Protein AF-A0A1I2EEJ6-F1 (afdb_monomer_lite)

Structure (mmCIF, N/CA/C/O backbone):
data_AF-A0A1I2EEJ6-F1
#
_entry.id   AF-A0A1I2EEJ6-F1
#
loop_
_atom_site.group_PDB
_atom_site.id
_atom_site.type_symbol
_atom_site.label_atom_id
_atom_site.label_alt_id
_atom_site.label_comp_id
_atom_site.label_asym_id
_atom_site.label_entity_id
_atom_site.label_seq_id
_atom_site.pdbx_PDB_ins_code
_atom_site.Cartn_x
_atom_site.Cartn_y
_atom_site.Cartn_z
_atom_site.occupancy
_atom_site.B_iso_or_equiv
_atom_site.auth_seq_id
_atom_site.auth_comp_id
_atom_site.auth_asym_id
_atom_site.auth_atom_id
_atom_site.pdbx_PDB_model_num
ATOM 1 N N . MET A 1 1 ? -12.250 6.572 2.281 1.00 82.56 1 MET A N 1
ATOM 2 C CA . MET A 1 1 ? -12.479 5.192 2.770 1.00 82.56 1 MET A CA 1
ATOM 3 C C . MET A 1 1 ? -11.471 4.303 2.079 1.00 82.56 1 MET A C 1
ATOM 5 O O . MET A 1 1 ? -11.422 4.329 0.856 1.00 82.56 1 MET A O 1
ATOM 9 N N . SER A 1 2 ? -10.660 3.591 2.855 1.00 96.81 2 SER A N 1
ATOM 10 C CA . SER A 1 2 ? -9.520 2.820 2.352 1.00 96.81 2 SER A CA 1
ATOM 11 C C . SER A 1 2 ? -9.938 1.405 1.964 1.00 96.81 2 SER A C 1
ATOM 13 O O . SER A 1 2 ? -10.719 0.776 2.683 1.00 96.81 2 SER A O 1
ATOM 15 N N . ARG A 1 3 ? -9.428 0.894 0.839 1.00 97.81 3 ARG A N 1
ATOM 16 C CA . ARG A 1 3 ? -9.753 -0.441 0.321 1.00 97.81 3 ARG A CA 1
ATOM 17 C C . ARG A 1 3 ? -8.590 -1.114 -0.408 1.00 97.81 3 ARG A C 1
ATOM 19 O O . ARG A 1 3 ? -7.733 -0.450 -0.985 1.00 97.81 3 ARG A O 1
ATOM 26 N N . ILE A 1 4 ? -8.628 -2.443 -0.419 1.00 98.12 4 ILE A N 1
ATOM 27 C CA . ILE A 1 4 ? -7.802 -3.309 -1.269 1.00 98.12 4 ILE A CA 1
ATOM 28 C C . ILE A 1 4 ? -8.733 -4.242 -2.044 1.00 98.12 4 ILE A C 1
ATOM 30 O O . ILE A 1 4 ? -9.677 -4.790 -1.466 1.00 98.12 4 ILE A O 1
ATOM 34 N N . ARG A 1 5 ? -8.461 -4.433 -3.337 1.00 98.19 5 ARG A N 1
ATOM 35 C CA . ARG A 1 5 ? -9.118 -5.426 -4.193 1.00 98.19 5 ARG A CA 1
ATOM 36 C C . ARG A 1 5 ? -8.080 -6.378 -4.774 1.00 98.19 5 ARG A C 1
ATOM 38 O O . ARG A 1 5 ? -7.052 -5.925 -5.265 1.00 98.19 5 ARG A O 1
ATOM 45 N N . ILE A 1 6 ? -8.365 -7.677 -4.731 1.00 97.19 6 ILE A N 1
ATOM 46 C CA . ILE A 1 6 ? -7.560 -8.723 -5.371 1.00 97.19 6 ILE A CA 1
ATOM 47 C C . ILE A 1 6 ? -8.518 -9.664 -6.104 1.00 97.19 6 ILE A C 1
ATOM 49 O O . ILE A 1 6 ? -9.284 -10.398 -5.474 1.00 97.19 6 ILE A O 1
ATOM 53 N N . GLY A 1 7 ? -8.515 -9.605 -7.435 1.00 95.50 7 GLY A N 1
ATOM 54 C CA . GLY A 1 7 ? -9.521 -10.256 -8.271 1.00 95.50 7 GLY A CA 1
ATOM 55 C C . GLY A 1 7 ? -10.929 -9.769 -7.923 1.00 95.50 7 GLY A C 1
ATOM 56 O O . GLY A 1 7 ? -11.204 -8.564 -7.946 1.00 95.50 7 GLY A O 1
ATOM 57 N N . ASP A 1 8 ? -11.801 -10.710 -7.563 1.00 95.25 8 ASP A N 1
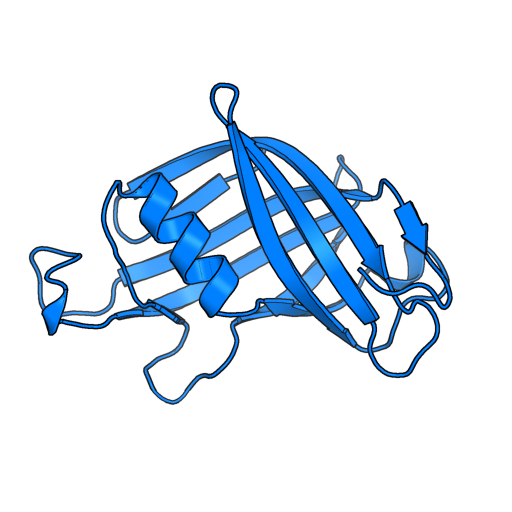ATOM 58 C CA . ASP A 1 8 ? -13.195 -10.450 -7.180 1.00 95.25 8 ASP A CA 1
ATOM 59 C C . ASP A 1 8 ? -13.368 -10.142 -5.681 1.00 95.25 8 ASP A C 1
ATOM 61 O O . ASP A 1 8 ? -14.462 -9.808 -5.220 1.00 95.25 8 ASP A O 1
ATOM 65 N N . HIS A 1 9 ? -12.295 -10.235 -4.893 1.00 97.12 9 HIS A N 1
ATOM 66 C CA . HIS A 1 9 ? -12.345 -9.984 -3.459 1.00 97.12 9 HIS A CA 1
ATOM 67 C C . HIS A 1 9 ? -12.024 -8.526 -3.153 1.00 97.12 9 HIS A C 1
ATOM 69 O O . HIS A 1 9 ? -11.019 -7.993 -3.615 1.00 97.12 9 HIS A O 1
ATOM 75 N N . THR A 1 10 ? -12.866 -7.881 -2.346 1.00 97.81 10 THR A N 1
ATOM 76 C CA . THR A 1 10 ? -12.660 -6.502 -1.892 1.00 97.81 10 THR A CA 1
ATOM 77 C C . THR A 1 10 ? -12.753 -6.436 -0.377 1.00 97.81 10 THR A C 1
ATOM 79 O O . THR A 1 10 ? -13.696 -6.957 0.221 1.00 97.81 10 THR A O 1
ATOM 82 N N . TRP A 1 11 ? -11.801 -5.739 0.235 1.00 98.06 11 TRP A N 1
ATOM 83 C CA . TRP A 1 11 ? -11.786 -5.456 1.663 1.00 98.06 11 TRP A CA 1
ATOM 84 C C . TRP A 1 11 ? -11.646 -3.965 1.903 1.00 98.06 11 TRP A C 1
ATOM 86 O O . TRP A 1 11 ? -10.971 -3.256 1.158 1.00 98.06 11 TRP A O 1
ATOM 96 N N . THR A 1 12 ? -12.272 -3.503 2.976 1.00 97.94 12 THR A N 1
ATOM 97 C CA . THR A 1 12 ? -12.193 -2.123 3.440 1.00 97.94 12 THR A CA 1
ATOM 98 C C . THR A 1 12 ? -11.504 -2.059 4.792 1.00 97.94 12 THR A C 1
ATOM 100 O O . THR A 1 12 ? -11.576 -3.012 5.574 1.00 97.94 12 THR A O 1
ATOM 103 N N . PHE A 1 13 ? -10.869 -0.925 5.060 1.00 97.50 13 PHE A N 1
ATOM 104 C CA . PHE A 1 13 ? -10.147 -0.661 6.299 1.00 97.50 13 PHE A CA 1
ATOM 105 C C . PHE A 1 13 ? -10.814 0.468 7.074 1.00 97.50 13 PHE A C 1
ATOM 107 O O . PHE A 1 13 ? -11.283 1.446 6.486 1.00 97.50 13 PHE A O 1
ATOM 114 N N . ASP A 1 14 ? -10.834 0.307 8.393 1.00 95.94 14 ASP A N 1
ATOM 115 C CA . ASP A 1 14 ? -11.441 1.234 9.344 1.00 95.94 14 ASP A CA 1
ATOM 116 C C . ASP A 1 14 ? -10.567 2.486 9.511 1.00 95.94 14 ASP A C 1
ATOM 118 O O . ASP A 1 14 ? -11.074 3.602 9.622 1.00 95.94 14 ASP A O 1
ATOM 122 N N . ALA A 1 15 ? -9.245 2.301 9.481 1.00 95.94 15 ALA A N 1
ATOM 123 C CA . ALA A 1 15 ? -8.258 3.370 9.540 1.00 95.94 15 ALA A CA 1
ATOM 124 C C . ALA A 1 15 ? -6.969 2.966 8.816 1.00 95.94 15 ALA A C 1
ATOM 126 O O . ALA A 1 15 ? -6.649 1.779 8.707 1.00 95.94 15 ALA A O 1
ATOM 127 N N . ALA A 1 16 ? -6.219 3.966 8.354 1.00 97.56 16 ALA A N 1
ATOM 128 C CA . ALA A 1 16 ? -4.869 3.784 7.847 1.00 97.56 16 ALA A CA 1
ATOM 129 C C . ALA A 1 16 ? -3.954 4.912 8.339 1.00 97.56 16 ALA A C 1
ATOM 131 O O . ALA A 1 16 ? -4.328 6.087 8.276 1.00 97.56 16 ALA A O 1
ATOM 132 N N . SER A 1 17 ? -2.762 4.559 8.816 1.00 97.06 17 SER A N 1
ATOM 133 C CA . SER A 1 17 ? -1.768 5.520 9.305 1.00 97.06 17 SER A CA 1
ATOM 134 C C . SER A 1 17 ? -0.394 5.224 8.727 1.00 97.06 17 SER A C 1
ATOM 136 O O . SER A 1 17 ? 0.062 4.083 8.764 1.00 97.06 17 SER A O 1
ATOM 138 N N . LEU A 1 18 ? 0.245 6.261 8.198 1.00 96.38 18 LEU A N 1
ATOM 139 C CA . LEU A 1 18 ? 1.544 6.212 7.550 1.00 96.38 18 LEU A CA 1
ATOM 140 C C . LEU A 1 18 ? 2.603 6.850 8.451 1.00 96.38 18 LEU A C 1
ATOM 142 O O . LEU A 1 18 ? 2.461 7.999 8.884 1.00 96.38 18 LEU A O 1
ATOM 146 N N . GLU A 1 19 ? 3.680 6.112 8.667 1.00 95.50 19 GLU A N 1
ATOM 147 C CA . GLU A 1 19 ? 4.901 6.570 9.320 1.00 95.50 19 GLU A CA 1
ATOM 148 C C . GLU A 1 19 ? 6.059 6.479 8.338 1.00 95.50 19 GLU A C 1
ATOM 150 O O . GLU A 1 19 ? 6.143 5.527 7.560 1.00 95.50 19 GLU A O 1
ATOM 155 N N . LEU A 1 20 ? 6.954 7.465 8.378 1.00 93.19 20 LEU A N 1
ATOM 156 C CA . LEU A 1 20 ? 8.149 7.475 7.544 1.00 93.19 20 LEU A CA 1
ATOM 157 C C . LEU A 1 20 ? 9.417 7.615 8.374 1.00 93.19 20 LEU A C 1
ATOM 159 O O . LEU A 1 20 ? 9.477 8.398 9.324 1.00 93.19 20 LEU A O 1
ATOM 163 N N . TYR A 1 21 ? 10.447 6.899 7.945 1.00 91.38 21 TYR A N 1
ATOM 164 C CA . TYR A 1 21 ? 11.752 6.772 8.581 1.00 91.38 21 TYR A CA 1
ATOM 165 C C . TYR A 1 21 ? 12.843 7.216 7.610 1.00 91.38 21 TYR A C 1
ATOM 167 O O . TYR A 1 21 ? 12.598 7.366 6.417 1.00 91.38 21 TYR A O 1
ATOM 175 N N . HIS A 1 22 ? 14.045 7.505 8.109 1.00 85.44 22 HIS A N 1
ATOM 176 C CA . HIS A 1 22 ? 15.142 8.038 7.284 1.00 85.44 22 HIS A CA 1
ATOM 177 C C . HIS A 1 22 ? 14.767 9.252 6.415 1.00 85.44 22 HIS A C 1
ATOM 179 O O . HIS A 1 22 ? 15.326 9.457 5.341 1.00 85.44 22 HIS A O 1
ATOM 185 N N . CYS A 1 23 ? 13.844 10.096 6.880 1.00 83.94 23 CYS A N 1
ATOM 186 C CA . CYS A 1 23 ? 13.443 11.289 6.136 1.00 83.94 23 CYS A CA 1
ATOM 187 C C . CYS A 1 23 ? 14.665 12.172 5.800 1.00 83.94 23 CYS A C 1
ATOM 189 O O . CYS A 1 23 ? 15.627 12.236 6.568 1.00 83.94 23 CYS A O 1
ATOM 191 N N . MET A 1 24 ? 14.601 12.899 4.678 1.00 82.50 24 MET A N 1
ATOM 192 C CA . MET A 1 24 ? 15.664 13.764 4.129 1.00 82.50 24 MET A CA 1
ATOM 193 C C . MET A 1 24 ? 16.885 13.072 3.479 1.00 82.50 24 MET A C 1
ATOM 195 O O . MET A 1 24 ? 17.782 13.782 3.010 1.00 82.50 24 MET A O 1
ATOM 199 N N . SER A 1 25 ? 16.931 11.741 3.414 1.00 82.56 25 SER A N 1
ATOM 200 C CA . SER A 1 25 ? 17.912 10.968 2.632 1.00 82.56 25 SER A CA 1
ATOM 201 C C . SER A 1 25 ? 17.556 10.934 1.126 1.00 82.56 25 SER A C 1
ATOM 203 O O . SER A 1 25 ? 16.585 11.548 0.677 1.00 82.56 25 SER A O 1
ATOM 205 N N . SER A 1 26 ? 18.333 10.200 0.319 1.00 84.25 26 SER A N 1
ATOM 206 C CA . SER A 1 26 ? 17.955 9.887 -1.070 1.00 84.25 26 SER A CA 1
ATOM 207 C C . SER A 1 26 ? 16.734 8.965 -1.168 1.00 84.25 26 SER A C 1
ATOM 209 O O . SER A 1 26 ? 16.023 9.026 -2.166 1.00 84.25 26 SER A O 1
ATOM 211 N N . GLU A 1 27 ? 16.485 8.154 -0.139 1.00 88.69 27 GLU A N 1
ATOM 212 C CA . GLU A 1 27 ? 15.421 7.150 -0.063 1.00 88.69 27 GLU A CA 1
ATOM 213 C C . GLU A 1 27 ? 15.012 6.940 1.399 1.00 88.69 27 GLU A C 1
ATOM 215 O O . GLU A 1 27 ? 15.869 6.703 2.255 1.00 88.69 27 GLU A O 1
ATOM 220 N N . ALA A 1 28 ? 13.718 7.055 1.680 1.00 91.38 28 ALA A N 1
ATOM 221 C CA . ALA A 1 28 ? 13.158 6.881 3.016 1.00 91.38 28 ALA A CA 1
ATOM 222 C C . ALA A 1 28 ? 12.270 5.635 3.070 1.00 91.38 28 ALA A C 1
ATOM 224 O O . ALA A 1 28 ? 11.545 5.353 2.116 1.00 91.38 28 ALA A O 1
ATOM 225 N N . ASP A 1 29 ? 12.295 4.933 4.197 1.00 94.50 29 ASP A N 1
ATOM 226 C CA . ASP A 1 29 ? 11.400 3.806 4.454 1.00 94.50 29 ASP A CA 1
ATOM 227 C C . ASP A 1 29 ? 10.050 4.313 4.960 1.00 94.50 29 ASP A C 1
ATOM 229 O O . ASP A 1 29 ? 9.962 5.347 5.633 1.00 94.50 29 ASP A O 1
ATOM 233 N N . TRP A 1 30 ? 8.984 3.579 4.666 1.00 95.19 30 TRP A N 1
ATOM 234 C CA . TRP A 1 30 ? 7.664 3.854 5.213 1.00 95.19 30 TRP A CA 1
ATOM 235 C C . TRP A 1 30 ? 6.985 2.584 5.710 1.00 95.19 30 TRP A C 1
ATOM 237 O O . TRP A 1 30 ? 7.124 1.515 5.120 1.00 95.19 30 TRP A O 1
ATOM 247 N N . ASN A 1 31 ? 6.202 2.745 6.776 1.00 96.50 31 ASN A N 1
ATOM 248 C CA . ASN A 1 31 ? 5.303 1.734 7.315 1.00 96.50 31 ASN A CA 1
ATOM 249 C C . ASN A 1 31 ? 3.876 2.273 7.283 1.00 96.50 31 ASN A C 1
ATOM 251 O O . ASN A 1 31 ? 3.598 3.386 7.731 1.00 96.50 31 ASN A O 1
ATOM 255 N N . LEU A 1 32 ? 2.959 1.468 6.766 1.00 97.56 32 LEU A N 1
ATOM 256 C CA . LEU A 1 32 ? 1.539 1.763 6.709 1.00 97.56 32 LEU A CA 1
ATOM 257 C C . LEU A 1 32 ? 0.784 0.740 7.547 1.00 97.56 32 LEU A C 1
ATOM 259 O O . LEU A 1 32 ? 0.688 -0.433 7.180 1.00 97.56 32 LEU A O 1
ATOM 263 N N . ALA A 1 33 ? 0.198 1.208 8.641 1.00 97.75 33 ALA A N 1
ATOM 264 C CA . ALA A 1 33 ? -0.737 0.422 9.424 1.00 97.75 33 ALA A CA 1
ATOM 265 C C . ALA A 1 33 ? -2.122 0.473 8.768 1.00 97.75 33 ALA A C 1
ATOM 267 O O . ALA A 1 33 ? -2.634 1.552 8.468 1.00 97.75 33 ALA A O 1
ATOM 268 N N . LEU A 1 34 ? -2.744 -0.688 8.586 1.00 98.06 34 LEU A N 1
ATOM 269 C CA . LEU A 1 34 ? -4.086 -0.870 8.043 1.00 98.06 34 LEU A CA 1
ATOM 270 C C . LEU A 1 34 ? -4.957 -1.565 9.095 1.00 98.06 34 LEU A C 1
ATOM 272 O O . LEU A 1 34 ? -4.787 -2.754 9.366 1.00 98.06 34 LEU A O 1
ATOM 276 N N . VAL A 1 35 ? -5.898 -0.838 9.696 1.00 97.50 35 VAL A N 1
ATOM 277 C CA . VAL A 1 35 ? -6.768 -1.373 10.754 1.00 97.50 35 VAL A CA 1
ATOM 278 C C . VAL A 1 35 ? -8.035 -1.960 10.140 1.00 97.50 35 VAL A C 1
ATOM 280 O O . VAL A 1 35 ? -8.734 -1.286 9.382 1.00 97.50 35 VAL A O 1
ATOM 283 N N . ARG A 1 36 ? -8.347 -3.213 10.475 1.00 94.44 36 ARG A N 1
ATOM 284 C CA . ARG A 1 36 ? -9.573 -3.901 10.057 1.00 94.44 36 ARG A CA 1
ATOM 285 C C . ARG A 1 36 ? -10.044 -4.863 11.137 1.00 94.44 36 ARG A C 1
ATOM 287 O O . ARG A 1 36 ? -9.304 -5.764 11.523 1.00 94.44 36 ARG A O 1
ATOM 294 N N . ALA A 1 37 ? -11.303 -4.733 11.556 1.00 92.00 37 ALA A N 1
ATOM 295 C CA . ALA A 1 37 ? -11.964 -5.694 12.450 1.00 92.00 37 ALA A CA 1
ATOM 296 C C . ALA A 1 37 ? -11.168 -5.991 13.743 1.00 92.00 37 ALA A C 1
ATOM 298 O O . ALA A 1 37 ? -11.115 -7.127 14.210 1.00 92.00 37 ALA A O 1
ATOM 299 N N . GLY A 1 38 ? -10.524 -4.965 14.308 1.00 89.88 38 GLY A N 1
ATOM 300 C CA . GLY A 1 38 ? -9.718 -5.079 15.529 1.00 89.88 38 GLY A CA 1
ATOM 301 C C . GLY A 1 38 ? -8.310 -5.657 15.338 1.00 89.88 38 GLY A C 1
ATOM 302 O O . GLY A 1 38 ? -7.599 -5.820 16.325 1.00 89.88 38 GLY A O 1
ATOM 303 N N . ALA A 1 39 ? -7.892 -5.941 14.101 1.00 94.75 39 ALA A N 1
ATOM 304 C CA . ALA A 1 39 ? -6.529 -6.334 13.756 1.00 94.75 39 ALA A CA 1
ATOM 305 C C . ALA A 1 39 ? -5.819 -5.231 12.956 1.00 94.75 39 ALA A C 1
ATOM 307 O O . ALA A 1 39 ? -6.460 -4.470 12.227 1.00 94.75 39 ALA A O 1
ATOM 308 N N . THR A 1 40 ? -4.491 -5.184 13.064 1.00 97.62 40 THR A N 1
ATOM 309 C CA . THR A 1 40 ? -3.634 -4.300 12.266 1.00 97.62 40 THR A CA 1
ATOM 310 C C . THR A 1 40 ? -2.816 -5.136 11.292 1.00 97.62 40 THR A C 1
ATOM 312 O O . THR A 1 40 ? -2.120 -6.063 11.704 1.00 97.62 40 THR A O 1
ATOM 315 N N . LEU A 1 41 ? -2.902 -4.798 10.010 1.00 97.81 41 LEU A N 1
ATOM 316 C CA . LEU A 1 41 ? -2.054 -5.320 8.942 1.00 97.81 41 LEU A CA 1
ATOM 317 C C . LEU A 1 41 ? -1.017 -4.256 8.564 1.00 97.81 41 LEU A C 1
ATOM 319 O O . LEU A 1 41 ? -1.299 -3.066 8.688 1.00 97.81 41 LEU A O 1
ATOM 323 N N . TRP A 1 42 ? 0.160 -4.670 8.102 1.00 97.62 42 TRP A N 1
ATOM 324 C CA . TRP A 1 42 ? 1.268 -3.759 7.816 1.00 97.62 42 TRP A CA 1
ATOM 325 C C . TRP A 1 42 ? 1.716 -3.883 6.367 1.00 97.62 42 TRP A C 1
ATOM 327 O O . TRP A 1 42 ? 2.066 -4.971 5.922 1.00 97.62 42 TRP A O 1
ATOM 337 N N . LEU A 1 43 ? 1.720 -2.762 5.649 1.00 97.19 43 LEU A N 1
ATOM 338 C CA . LEU A 1 43 ? 2.467 -2.627 4.401 1.00 97.19 43 LEU A CA 1
ATOM 339 C C . LEU A 1 43 ? 3.728 -1.820 4.676 1.00 97.19 43 LEU A C 1
ATOM 341 O O . LEU A 1 43 ? 3.696 -0.873 5.461 1.00 97.19 43 LEU A O 1
ATOM 345 N N . ALA A 1 44 ? 4.809 -2.177 4.002 1.00 96.44 44 ALA A N 1
ATOM 346 C CA . ALA A 1 44 ? 6.068 -1.459 4.071 1.00 96.44 44 ALA A CA 1
ATOM 347 C C . ALA A 1 44 ? 6.581 -1.159 2.665 1.00 96.44 44 ALA A C 1
ATOM 349 O O . ALA A 1 44 ? 6.138 -1.747 1.671 1.00 96.44 44 ALA A O 1
ATOM 350 N N . GLY A 1 45 ? 7.536 -0.247 2.580 1.00 95.44 45 GLY A N 1
ATOM 351 C CA . GLY A 1 45 ? 8.213 0.038 1.332 1.00 95.44 45 GLY A CA 1
ATOM 352 C C . GLY A 1 45 ? 9.091 1.269 1.417 1.00 95.44 45 GLY A C 1
ATOM 353 O O . GLY A 1 45 ? 9.459 1.714 2.502 1.00 95.44 45 GLY A O 1
ATOM 354 N N . THR A 1 46 ? 9.408 1.828 0.254 1.00 95.62 46 THR A N 1
ATOM 355 C CA . THR A 1 46 ? 10.318 2.972 0.144 1.00 95.62 46 THR A CA 1
ATOM 356 C C . THR A 1 46 ? 9.670 4.140 -0.586 1.00 95.62 46 THR A C 1
ATOM 358 O O . THR A 1 46 ? 8.747 3.960 -1.384 1.00 95.62 46 THR A O 1
ATOM 361 N N . VAL A 1 47 ? 10.128 5.356 -0.294 1.00 94.12 47 VAL A N 1
ATOM 362 C CA . VAL A 1 47 ? 9.747 6.596 -0.978 1.00 94.12 47 VAL A CA 1
ATOM 363 C C . VAL A 1 47 ? 10.992 7.312 -1.497 1.00 94.12 47 VAL A C 1
ATOM 365 O O . VAL A 1 47 ? 11.989 7.459 -0.784 1.00 94.12 47 VAL A O 1
ATOM 368 N N . VAL A 1 48 ? 10.927 7.770 -2.749 1.00 91.56 48 VAL A N 1
ATOM 369 C CA . VAL A 1 48 ? 12.023 8.454 -3.439 1.00 91.56 48 VAL A CA 1
ATOM 370 C C . VAL A 1 48 ? 11.519 9.763 -4.073 1.00 91.56 48 VAL A C 1
ATOM 372 O O . VAL A 1 48 ? 10.571 9.745 -4.866 1.00 91.56 48 VAL A O 1
ATOM 375 N N . PRO A 1 49 ? 12.162 10.913 -3.784 1.00 87.06 49 PRO A N 1
ATOM 376 C CA . PRO A 1 49 ? 13.217 11.099 -2.781 1.00 87.06 49 PRO A CA 1
ATOM 377 C C . PRO A 1 49 ? 12.672 11.023 -1.344 1.00 87.06 49 PRO A C 1
ATOM 379 O O . PRO A 1 49 ? 11.476 11.206 -1.117 1.00 87.06 49 PRO A O 1
ATOM 382 N N . GLY A 1 50 ? 13.562 10.834 -0.364 1.00 87.12 50 GLY A N 1
ATOM 383 C CA . GLY A 1 50 ? 13.198 10.905 1.050 1.00 87.12 50 GLY A CA 1
ATOM 384 C C . GLY A 1 50 ? 12.593 12.276 1.410 1.00 87.12 50 GLY A C 1
ATOM 385 O O . GLY A 1 50 ? 13.255 13.307 1.226 1.00 87.12 50 GLY A O 1
ATOM 386 N N . PRO A 1 51 ? 11.347 12.341 1.919 1.00 88.25 51 PRO A N 1
ATOM 387 C CA . PRO A 1 51 ? 10.644 13.601 2.119 1.00 88.25 51 PRO A CA 1
ATOM 388 C C . PRO A 1 51 ? 11.269 14.402 3.259 1.00 88.25 51 PRO A C 1
ATOM 390 O O . PRO A 1 51 ? 11.799 13.854 4.225 1.00 88.25 51 PRO A O 1
ATOM 393 N N . ARG A 1 52 ? 11.205 15.731 3.143 1.00 84.69 52 ARG A N 1
ATOM 394 C CA . ARG A 1 52 ? 11.690 16.668 4.174 1.00 84.69 52 ARG A CA 1
ATOM 395 C C . ARG A 1 52 ? 10.567 17.294 4.999 1.00 84.69 52 ARG A C 1
ATOM 397 O O . ARG A 1 52 ? 10.836 17.929 6.011 1.00 84.69 52 ARG A O 1
ATOM 404 N N . SER A 1 53 ? 9.329 17.138 4.546 1.00 85.88 53 SER A N 1
ATOM 405 C CA . SER A 1 53 ? 8.110 17.622 5.187 1.00 85.88 53 SER A CA 1
ATOM 406 C C . SER A 1 53 ? 6.912 16.816 4.662 1.00 85.88 53 SER A C 1
ATOM 408 O O . SER A 1 53 ? 7.056 16.134 3.639 1.00 85.88 53 SER A O 1
ATOM 410 N N . PRO A 1 54 ? 5.734 16.877 5.310 1.00 85.06 54 PRO A N 1
ATOM 411 C CA . PRO A 1 54 ? 4.543 16.178 4.829 1.00 85.06 54 PRO A CA 1
ATOM 412 C C . PRO A 1 54 ? 4.131 16.599 3.412 1.00 85.06 54 PRO A C 1
ATOM 414 O O . PRO A 1 54 ? 3.705 15.769 2.619 1.00 85.06 54 PRO A O 1
ATOM 417 N N . GLU A 1 55 ? 4.312 17.869 3.049 1.00 88.31 55 GLU A N 1
ATOM 418 C CA . GLU A 1 55 ? 3.962 18.388 1.721 1.00 88.31 55 GLU A CA 1
ATOM 419 C C . GLU A 1 55 ? 4.844 17.786 0.620 1.00 88.31 55 GLU A C 1
ATOM 421 O O . GLU A 1 55 ? 4.382 17.595 -0.504 1.00 88.31 55 GLU A O 1
ATOM 426 N N . ALA A 1 56 ? 6.096 17.442 0.946 1.00 88.94 56 ALA A N 1
ATOM 427 C CA . ALA A 1 56 ? 7.034 16.819 0.014 1.00 88.94 56 ALA A CA 1
ATOM 428 C C . ALA A 1 56 ? 6.655 15.374 -0.356 1.00 88.94 56 ALA A C 1
ATOM 430 O O . ALA A 1 56 ? 7.224 14.826 -1.297 1.00 88.94 56 ALA A O 1
ATOM 431 N N . LEU A 1 57 ? 5.703 14.761 0.358 1.00 89.75 57 LEU A N 1
ATOM 432 C CA . LEU A 1 57 ? 5.152 13.455 -0.005 1.00 89.75 57 LEU A CA 1
ATOM 433 C C . LEU A 1 57 ? 4.317 13.527 -1.281 1.00 89.75 57 LEU A C 1
ATOM 435 O O . LEU A 1 57 ? 4.237 12.550 -2.018 1.00 89.75 57 LEU A O 1
ATOM 439 N N . LEU A 1 58 ? 3.670 14.660 -1.550 1.00 92.44 58 LEU A N 1
ATOM 440 C CA . LEU A 1 58 ? 2.724 14.763 -2.652 1.00 92.44 58 LEU A CA 1
ATOM 441 C C . LEU A 1 58 ? 3.456 14.673 -3.995 1.00 92.44 58 LEU A C 1
ATOM 443 O O . LEU A 1 58 ? 4.308 15.496 -4.321 1.00 92.44 58 LEU A O 1
ATOM 447 N N . GLY A 1 59 ? 3.107 13.662 -4.787 1.00 90.06 59 GLY A N 1
ATOM 448 C CA . GLY A 1 59 ? 3.761 13.349 -6.053 1.00 90.06 59 GLY A CA 1
ATOM 449 C C . GLY A 1 59 ? 5.058 12.544 -5.925 1.00 90.06 59 GLY A C 1
ATOM 450 O O . GLY A 1 59 ? 5.606 12.172 -6.965 1.00 90.06 59 GLY A O 1
ATOM 451 N N . ALA A 1 60 ? 5.528 12.248 -4.707 1.00 91.69 60 ALA A N 1
ATOM 452 C CA . ALA A 1 60 ? 6.683 11.382 -4.491 1.00 91.69 60 ALA A CA 1
ATOM 453 C C . ALA A 1 60 ? 6.399 9.972 -5.017 1.00 91.69 60 ALA A C 1
ATOM 455 O O . ALA A 1 60 ? 5.269 9.478 -4.920 1.00 91.69 60 ALA A O 1
ATOM 456 N N . GLU A 1 61 ? 7.419 9.337 -5.594 1.00 95.00 61 GLU A N 1
ATOM 457 C CA . GLU A 1 61 ? 7.318 7.951 -6.030 1.00 95.00 61 GLU A CA 1
ATOM 458 C C . GLU A 1 61 ? 7.517 7.039 -4.826 1.00 95.00 61 GLU A C 1
ATOM 460 O O . GLU A 1 61 ? 8.473 7.191 -4.068 1.00 95.00 61 GLU A O 1
ATOM 465 N N . VAL A 1 62 ? 6.604 6.092 -4.658 1.00 94.94 62 VAL A N 1
ATOM 466 C CA . VAL A 1 62 ? 6.670 5.071 -3.622 1.00 94.94 62 VAL A CA 1
ATOM 467 C C . VAL A 1 62 ? 6.709 3.696 -4.251 1.00 94.94 62 VAL A C 1
ATOM 469 O O . VAL A 1 62 ? 6.090 3.455 -5.289 1.00 94.94 62 VAL A O 1
ATOM 472 N N . SER A 1 63 ? 7.426 2.793 -3.597 1.00 95.88 63 SER A N 1
ATOM 473 C CA . SER A 1 63 ? 7.420 1.370 -3.888 1.00 95.88 63 SER A CA 1
ATOM 474 C C . SER A 1 63 ? 6.882 0.606 -2.683 1.00 95.88 63 SER A C 1
ATOM 476 O O . SER A 1 63 ? 7.141 1.003 -1.551 1.00 95.88 63 SER A O 1
ATOM 478 N N . VAL A 1 64 ? 6.109 -0.452 -2.926 1.00 96.12 64 VAL A N 1
ATOM 479 C CA . VAL A 1 64 ? 5.646 -1.394 -1.896 1.00 96.12 64 VAL A C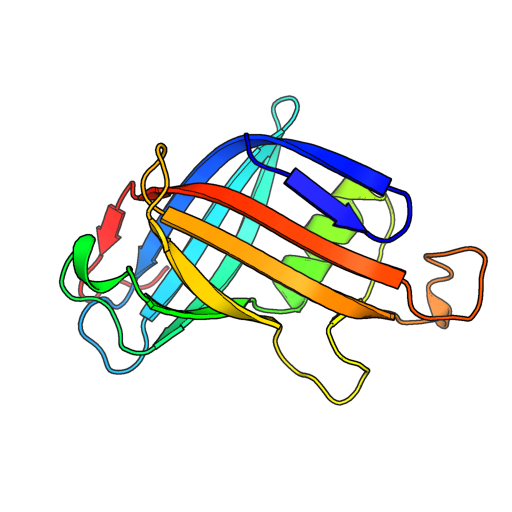A 1
ATOM 480 C C . VAL A 1 64 ? 6.553 -2.614 -1.914 1.00 96.12 64 VAL A C 1
ATOM 482 O O . VAL A 1 64 ? 6.775 -3.201 -2.978 1.00 96.12 64 VAL A O 1
ATOM 485 N N . ASP A 1 65 ? 7.032 -3.007 -0.738 1.00 94.75 65 ASP A N 1
ATOM 486 C CA . ASP A 1 65 ? 7.737 -4.266 -0.539 1.00 94.75 65 ASP A CA 1
ATOM 487 C C . ASP A 1 65 ? 6.778 -5.443 -0.773 1.00 94.75 65 ASP A C 1
ATOM 489 O O . ASP A 1 65 ? 5.742 -5.565 -0.109 1.00 94.75 65 ASP A O 1
ATOM 493 N N . LEU A 1 66 ? 7.113 -6.312 -1.732 1.00 93.44 66 LEU A N 1
ATOM 494 C CA . LEU A 1 66 ? 6.223 -7.400 -2.149 1.00 93.44 66 LEU A CA 1
ATOM 495 C C . LEU A 1 66 ? 5.987 -8.429 -1.045 1.00 93.44 66 LEU A C 1
ATOM 497 O O . LEU A 1 66 ? 4.906 -9.004 -0.980 1.00 93.44 66 LEU A O 1
ATOM 501 N N . ARG A 1 67 ? 6.949 -8.623 -0.138 1.00 93.94 67 ARG A N 1
ATOM 502 C CA . ARG A 1 67 ? 6.760 -9.539 0.984 1.00 93.94 67 ARG A CA 1
ATOM 503 C C . ARG A 1 67 ? 5.710 -9.004 1.957 1.00 93.94 67 ARG A C 1
ATOM 505 O O . ARG A 1 67 ? 4.837 -9.762 2.370 1.00 93.94 67 ARG A O 1
ATOM 512 N N . SER A 1 68 ? 5.741 -7.711 2.279 1.00 95.88 68 SER A N 1
ATOM 513 C CA . SER A 1 68 ? 4.683 -7.092 3.087 1.00 95.88 68 SER A CA 1
ATOM 514 C C . SER A 1 68 ? 3.316 -7.178 2.392 1.00 95.88 68 SER A C 1
ATOM 516 O O . SER A 1 68 ? 2.305 -7.466 3.033 1.00 95.88 68 SER A O 1
ATOM 518 N N . LEU A 1 69 ? 3.279 -7.022 1.062 1.00 96.44 69 LEU A N 1
ATOM 519 C CA . LEU A 1 69 ? 2.057 -7.187 0.275 1.00 96.44 69 LEU A CA 1
ATOM 520 C C . LEU A 1 69 ? 1.509 -8.621 0.353 1.00 96.44 69 LEU A C 1
ATOM 522 O O . LEU A 1 69 ? 0.303 -8.791 0.532 1.00 96.44 69 LEU A O 1
ATOM 526 N N . ASP A 1 70 ? 2.373 -9.632 0.266 1.00 96.31 70 ASP A N 1
ATOM 527 C CA . ASP A 1 70 ? 2.009 -11.046 0.401 1.00 96.31 70 ASP A CA 1
ATOM 528 C C . ASP A 1 70 ? 1.437 -11.362 1.786 1.00 96.31 70 ASP A C 1
ATOM 530 O O . ASP A 1 70 ? 0.430 -12.063 1.903 1.00 96.31 70 ASP A O 1
ATOM 534 N N . GLU A 1 71 ? 2.039 -10.814 2.843 1.00 96.94 71 GLU A N 1
ATOM 535 C CA . GLU A 1 71 ? 1.568 -10.983 4.220 1.00 96.94 71 GLU A CA 1
ATOM 536 C C . GLU A 1 71 ? 0.170 -10.370 4.412 1.00 96.94 71 GLU A C 1
ATOM 538 O O . GLU A 1 71 ? -0.729 -11.022 4.956 1.00 96.94 71 GLU A O 1
ATOM 543 N N . VAL A 1 72 ? -0.060 -9.157 3.893 1.00 97.56 72 VAL A N 1
ATOM 544 C CA . VAL A 1 72 ? -1.380 -8.507 3.927 1.00 97.56 72 VAL A CA 1
ATOM 545 C C . VAL A 1 72 ? -2.401 -9.275 3.095 1.00 97.56 72 VAL A C 1
ATOM 547 O O . VAL A 1 72 ? -3.488 -9.584 3.587 1.00 97.56 72 VAL A O 1
ATOM 550 N N . ALA A 1 73 ? -2.074 -9.613 1.849 1.00 97.06 73 ALA A N 1
ATOM 551 C CA . ALA A 1 73 ? -2.969 -10.353 0.968 1.00 97.06 73 ALA A CA 1
ATOM 552 C C . ALA A 1 73 ? -3.321 -11.724 1.556 1.00 97.06 73 ALA A C 1
ATOM 554 O O . ALA A 1 73 ? -4.487 -12.124 1.540 1.00 97.06 73 ALA A O 1
ATOM 555 N N . GLY A 1 74 ? -2.342 -12.414 2.140 1.00 96.94 74 GLY A N 1
ATOM 556 C CA . GLY A 1 74 ? -2.549 -13.713 2.758 1.00 96.94 74 GLY A CA 1
ATOM 557 C C . GLY A 1 74 ? -3.438 -13.648 3.998 1.00 96.94 74 GLY A C 1
ATOM 558 O O . GLY A 1 74 ? -4.341 -14.475 4.157 1.00 96.94 74 GLY A O 1
ATOM 559 N N . ALA A 1 75 ? -3.268 -12.618 4.832 1.00 97.12 75 ALA A N 1
ATOM 560 C CA . ALA A 1 75 ? -4.152 -12.362 5.966 1.00 97.12 75 ALA A CA 1
ATOM 561 C C . ALA A 1 75 ? -5.598 -12.063 5.524 1.00 97.12 75 ALA A C 1
ATOM 563 O O . ALA A 1 75 ? -6.549 -12.523 6.158 1.0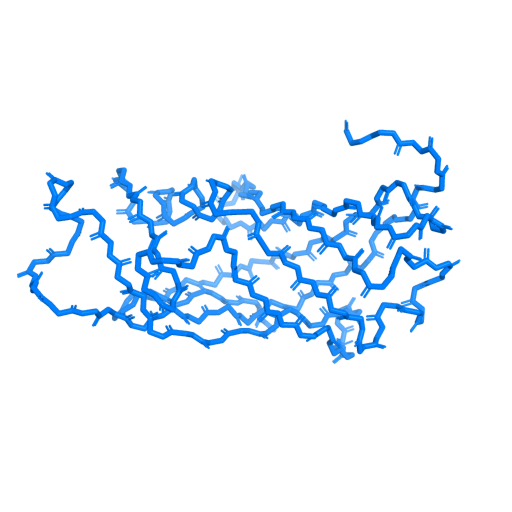0 97.12 75 ALA A O 1
ATOM 564 N N . LEU A 1 76 ? -5.782 -11.326 4.424 1.00 97.19 76 LEU A N 1
ATOM 565 C CA . LEU A 1 76 ? -7.104 -10.989 3.881 1.00 97.19 76 LEU A CA 1
ATOM 566 C C . LEU A 1 76 ? -7.806 -12.186 3.219 1.00 97.19 76 LEU A C 1
ATOM 568 O O . LEU A 1 76 ? -9.012 -12.368 3.402 1.00 97.19 76 LEU A O 1
ATOM 572 N N . LEU A 1 77 ? -7.058 -13.006 2.477 1.00 96.31 77 LEU A N 1
ATOM 573 C CA . LEU A 1 77 ? -7.547 -14.207 1.787 1.00 96.31 77 LEU A CA 1
ATOM 574 C C . LEU A 1 77 ? -7.663 -15.434 2.710 1.00 96.31 77 LEU A C 1
ATOM 576 O O . LEU A 1 77 ? -8.268 -16.439 2.323 1.00 96.31 77 LEU A O 1
ATOM 580 N N . GLY A 1 78 ? -7.068 -15.376 3.905 1.00 95.62 78 GLY A N 1
ATOM 581 C CA . GLY A 1 78 ? -7.023 -16.481 4.863 1.00 95.62 78 GLY A CA 1
ATOM 582 C C . GLY A 1 78 ? -6.160 -17.660 4.403 1.00 95.62 78 GLY A C 1
ATOM 583 O O . GLY A 1 78 ? -6.458 -18.804 4.743 1.00 95.62 78 GLY A O 1
ATOM 584 N N . ARG A 1 79 ? -5.134 -17.410 3.582 1.00 95.19 79 ARG A N 1
ATOM 585 C CA . ARG A 1 79 ? -4.234 -18.431 3.017 1.00 95.19 79 ARG A CA 1
ATOM 586 C C . ARG A 1 79 ? -2.894 -17.816 2.627 1.00 95.19 79 ARG A C 1
ATOM 588 O O . ARG A 1 79 ? -2.828 -16.622 2.380 1.00 95.19 79 ARG A O 1
ATOM 595 N N . HIS A 1 80 ? -1.844 -18.623 2.512 1.00 93.81 80 HIS A N 1
ATOM 596 C CA . HIS A 1 80 ? -0.573 -18.141 1.965 1.00 93.81 80 HIS A CA 1
ATOM 597 C C . HIS A 1 80 ? -0.705 -17.771 0.482 1.00 93.81 80 HIS A C 1
ATOM 599 O O . HIS A 1 80 ? -1.429 -18.423 -0.277 1.00 93.81 80 HIS A O 1
ATOM 605 N N . VAL A 1 81 ? 0.008 -16.723 0.080 1.00 95.38 81 VAL A N 1
ATOM 606 C CA . VAL A 1 81 ? 0.047 -16.216 -1.290 1.00 95.38 81 VAL A CA 1
ATOM 607 C C . VAL A 1 81 ? 1.423 -15.623 -1.574 1.00 95.38 81 VAL A C 1
ATOM 609 O O . VAL A 1 81 ? 2.093 -15.159 -0.655 1.00 95.38 81 VAL A O 1
ATOM 612 N N . THR A 1 82 ? 1.813 -15.648 -2.844 1.00 95.50 82 THR A N 1
ATOM 613 C CA . THR A 1 82 ? 2.933 -14.875 -3.380 1.00 95.50 82 THR A CA 1
ATOM 614 C C . THR A 1 82 ? 2.446 -14.174 -4.636 1.00 95.50 82 THR A C 1
ATOM 616 O O . THR A 1 82 ? 2.017 -14.844 -5.578 1.00 95.50 82 THR A O 1
ATOM 619 N N . LEU A 1 83 ? 2.434 -12.844 -4.611 1.00 94.62 83 LEU A N 1
ATOM 620 C CA . LEU A 1 83 ? 1.886 -11.971 -5.640 1.00 94.62 83 LEU A CA 1
ATOM 62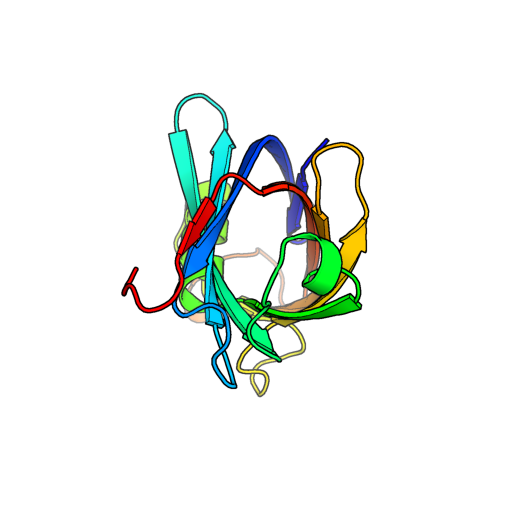1 C C . LEU A 1 83 ? 2.997 -11.331 -6.471 1.00 94.62 83 LEU A C 1
ATOM 623 O O . LEU A 1 83 ? 4.030 -10.909 -5.956 1.00 94.62 83 LEU A O 1
ATOM 627 N N . TYR A 1 84 ? 2.730 -11.174 -7.765 1.00 95.06 84 TYR A N 1
ATOM 628 C CA . TYR A 1 84 ? 3.627 -10.529 -8.721 1.00 95.06 84 TYR A CA 1
ATOM 629 C C . TYR A 1 84 ? 2.886 -9.407 -9.474 1.00 95.06 84 TYR A C 1
ATOM 631 O O . TYR A 1 84 ? 2.392 -9.617 -10.593 1.00 95.06 84 TYR A O 1
ATOM 639 N N . PRO A 1 85 ? 2.749 -8.206 -8.875 1.00 93.06 85 PRO A N 1
ATOM 640 C CA . PRO A 1 85 ? 2.090 -7.068 -9.513 1.00 93.06 85 PRO A CA 1
ATOM 641 C C . PRO A 1 85 ? 2.858 -6.625 -10.761 1.00 93.06 85 PRO A C 1
ATOM 643 O O . PRO A 1 85 ? 4.013 -6.235 -10.673 1.00 93.06 85 PRO A O 1
ATOM 646 N N . GLY A 1 86 ? 2.220 -6.651 -11.926 1.00 90.12 86 GLY A N 1
ATOM 647 C CA . GLY A 1 86 ? 2.849 -6.368 -13.218 1.00 90.12 86 GLY A CA 1
ATOM 648 C C . GLY A 1 86 ? 3.560 -7.567 -13.862 1.00 90.12 86 GLY A C 1
ATOM 649 O O . GLY A 1 86 ? 4.134 -7.404 -14.936 1.00 90.12 86 GLY A O 1
ATOM 650 N N . GLY A 1 87 ? 3.485 -8.758 -13.256 1.00 89.00 87 GLY A N 1
ATOM 651 C CA . GLY A 1 87 ? 4.103 -9.997 -13.744 1.00 89.00 87 GLY A CA 1
ATOM 652 C C . GLY A 1 87 ? 5.326 -10.432 -12.929 1.00 89.00 87 GLY A C 1
ATOM 653 O O . GLY A 1 87 ? 5.825 -9.683 -12.095 1.00 89.00 87 GLY A O 1
ATOM 654 N N . GLN A 1 88 ? 5.814 -11.654 -13.174 1.00 84.56 88 GLN A N 1
ATOM 655 C CA . GLN A 1 88 ? 6.855 -12.313 -12.358 1.00 84.56 88 GLN A CA 1
ATOM 656 C C . GLN A 1 88 ? 8.227 -11.618 -12.381 1.00 84.56 88 GLN A C 1
ATOM 658 O O . GLN A 1 88 ? 9.012 -11.793 -11.454 1.00 84.56 88 GLN A O 1
ATOM 663 N N . ASP A 1 89 ? 8.501 -10.804 -13.403 1.00 82.50 89 ASP A N 1
ATOM 664 C CA . ASP A 1 89 ? 9.748 -10.035 -13.519 1.00 82.50 89 ASP A CA 1
ATOM 665 C C . ASP A 1 89 ? 9.734 -8.732 -12.692 1.00 82.50 89 ASP A C 1
ATOM 667 O O . ASP A 1 89 ? 10.738 -8.018 -12.624 1.00 82.50 89 ASP A O 1
ATOM 671 N N . VAL A 1 90 ? 8.594 -8.375 -12.089 1.00 80.69 90 VAL A N 1
ATOM 672 C CA . VAL A 1 90 ? 8.437 -7.132 -11.330 1.00 80.69 90 VAL A CA 1
ATOM 673 C C . VAL A 1 90 ? 8.729 -7.365 -9.852 1.00 80.69 90 VAL A C 1
ATOM 675 O O . VAL A 1 90 ? 8.061 -8.147 -9.184 1.00 80.69 90 VAL A O 1
ATOM 678 N N . CYS A 1 91 ? 9.697 -6.615 -9.321 1.00 78.19 91 CYS A N 1
ATOM 679 C CA . CYS A 1 91 ? 10.141 -6.746 -7.929 1.00 78.19 91 CYS A CA 1
ATOM 680 C C . CYS A 1 91 ? 9.452 -5.790 -6.940 1.00 78.19 91 CYS A C 1
ATOM 682 O O . CYS A 1 91 ? 9.723 -5.881 -5.748 1.00 78.19 91 CYS A O 1
ATOM 684 N N . ALA A 1 92 ? 8.631 -4.840 -7.407 1.00 85.38 92 ALA A N 1
ATOM 685 C CA . ALA A 1 92 ? 7.912 -3.898 -6.545 1.00 85.38 92 ALA A CA 1
ATOM 686 C C . ALA A 1 92 ? 6.730 -3.238 -7.269 1.00 85.38 92 ALA A C 1
ATOM 688 O O . ALA A 1 92 ? 6.831 -2.880 -8.446 1.00 85.38 92 ALA A O 1
ATOM 689 N N . LEU A 1 93 ? 5.644 -2.985 -6.538 1.00 92.94 93 LEU A N 1
ATOM 690 C CA . LEU A 1 93 ? 4.542 -2.145 -7.008 1.00 92.94 93 LEU A CA 1
ATOM 691 C C . LEU A 1 93 ? 4.900 -0.672 -6.784 1.00 92.94 93 LEU A C 1
ATOM 693 O O . LEU A 1 93 ? 5.090 -0.261 -5.641 1.00 92.94 93 LEU A O 1
ATOM 697 N N . ARG A 1 94 ? 4.981 0.120 -7.861 1.00 94.62 94 ARG A N 1
ATOM 698 C CA . ARG A 1 94 ? 5.336 1.548 -7.806 1.00 94.62 94 ARG A CA 1
ATOM 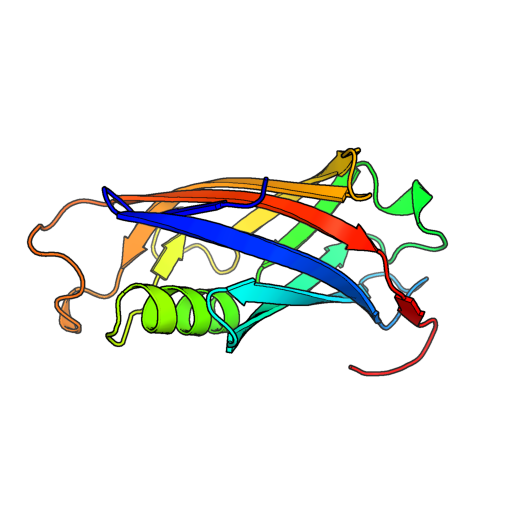699 C C . ARG A 1 94 ? 4.175 2.450 -8.201 1.00 94.62 94 ARG A C 1
ATOM 701 O O . ARG A 1 94 ? 3.452 2.151 -9.149 1.00 94.62 94 ARG A O 1
ATOM 708 N N . PHE A 1 95 ? 4.020 3.567 -7.503 1.00 95.31 95 PHE A N 1
ATOM 709 C CA . PHE A 1 95 ? 3.023 4.597 -7.805 1.00 95.31 95 PHE A CA 1
ATOM 710 C C . PHE A 1 95 ? 3.435 5.938 -7.194 1.00 95.31 95 PHE A C 1
ATOM 712 O O . PHE A 1 95 ? 4.448 6.035 -6.507 1.00 95.31 95 PHE A O 1
ATOM 719 N N . ARG A 1 96 ? 2.660 6.993 -7.458 1.00 95.81 96 ARG A N 1
ATOM 720 C CA . ARG A 1 96 ? 2.871 8.308 -6.843 1.00 95.81 96 ARG A CA 1
ATOM 721 C C . ARG A 1 96 ? 1.812 8.592 -5.797 1.00 95.81 96 ARG A C 1
ATOM 723 O O . ARG A 1 96 ? 0.636 8.305 -6.015 1.00 95.81 96 ARG A O 1
ATOM 730 N N . LEU A 1 97 ? 2.229 9.197 -4.693 1.00 94.19 97 LEU A N 1
ATOM 731 C CA . LEU A 1 97 ? 1.307 9.652 -3.659 1.00 94.19 97 LEU A CA 1
ATOM 732 C C . LEU A 1 97 ? 0.504 10.858 -4.150 1.00 94.19 97 LEU A C 1
ATOM 734 O O . LEU A 1 97 ? 1.033 11.750 -4.815 1.00 94.19 97 LEU A O 1
ATOM 738 N N . ALA A 1 98 ? -0.772 10.911 -3.785 1.00 94.75 98 ALA A N 1
ATOM 739 C CA . ALA A 1 98 ? -1.634 12.062 -4.039 1.00 94.75 98 ALA A CA 1
ATOM 740 C C . ALA A 1 98 ? -2.168 12.637 -2.725 1.00 94.75 98 ALA A C 1
ATOM 742 O O . ALA A 1 98 ? -2.119 11.982 -1.689 1.00 94.75 98 ALA A O 1
ATOM 743 N N . ALA A 1 99 ? -2.697 13.858 -2.758 1.00 94.38 99 ALA A N 1
ATOM 744 C CA . ALA A 1 99 ? -3.390 14.414 -1.600 1.00 94.38 99 ALA A CA 1
ATOM 745 C C . ALA A 1 99 ? -4.714 13.670 -1.355 1.00 94.38 99 ALA A C 1
ATOM 747 O O . ALA A 1 99 ? -5.394 13.261 -2.303 1.00 94.38 99 ALA A O 1
ATOM 748 N N . SER A 1 100 ? -5.102 13.539 -0.090 1.00 94.75 100 SER A N 1
ATOM 749 C CA . SER A 1 100 ? -6.389 12.974 0.322 1.00 94.75 100 SER A CA 1
ATOM 750 C C . SER A 1 100 ? -6.946 13.696 1.553 1.00 94.75 100 SER A C 1
ATOM 752 O O . SER A 1 100 ? -6.208 14.427 2.213 1.00 94.75 100 SER A O 1
ATOM 754 N N . PRO A 1 101 ? -8.231 13.496 1.901 1.00 91.06 101 PRO A N 1
ATOM 755 C CA . PRO A 1 101 ? -8.791 14.034 3.138 1.00 91.06 101 PRO A CA 1
ATOM 756 C C . PRO A 1 101 ? -8.082 13.544 4.409 1.00 91.06 101 PRO A C 1
ATOM 758 O O . PRO A 1 101 ? -7.974 14.313 5.360 1.00 91.06 101 PRO A O 1
ATOM 761 N N . GLY A 1 102 ? -7.608 12.292 4.439 1.00 85.94 102 GLY A N 1
ATOM 762 C CA . GLY A 1 102 ? -6.836 11.750 5.560 1.00 85.94 102 GLY A CA 1
ATOM 763 C C . GLY A 1 102 ? -5.397 12.265 5.622 1.00 85.94 102 GLY A C 1
ATOM 764 O O . GLY A 1 102 ? -4.821 12.315 6.703 1.00 85.94 102 GLY A O 1
ATOM 765 N N . GLY A 1 103 ? -4.835 12.700 4.495 1.00 91.81 103 GLY A N 1
ATOM 766 C CA . GLY A 1 103 ? -3.491 13.259 4.389 1.00 91.81 103 GLY A CA 1
ATOM 767 C C . GLY A 1 103 ? -2.873 12.902 3.045 1.00 91.81 103 GLY A C 1
ATOM 768 O O . GLY A 1 103 ? -2.679 13.772 2.191 1.00 91.81 103 GLY A O 1
ATOM 769 N N . VAL A 1 104 ? -2.615 11.609 2.838 1.00 94.88 104 VAL A N 1
ATOM 770 C CA . VAL A 1 104 ? -2.087 11.075 1.577 1.00 94.88 104 VAL A CA 1
ATOM 771 C C . VAL A 1 104 ? -2.889 9.881 1.064 1.00 94.88 104 VAL A C 1
ATOM 773 O O . VAL A 1 104 ? -3.309 9.005 1.820 1.00 94.88 104 VAL A O 1
ATOM 776 N N . ARG A 1 105 ? -3.062 9.824 -0.259 1.00 96.50 105 ARG A N 1
ATOM 777 C CA . ARG A 1 105 ? -3.635 8.687 -0.975 1.00 96.50 105 ARG A CA 1
ATOM 778 C C . ARG A 1 105 ? -2.530 7.812 -1.544 1.00 96.50 105 ARG A C 1
ATOM 780 O O . ARG A 1 105 ? -1.733 8.281 -2.361 1.00 96.50 105 ARG A O 1
ATOM 787 N N . LEU A 1 106 ? -2.553 6.535 -1.184 1.00 96.19 106 LEU A N 1
ATOM 788 C CA . LEU A 1 106 ? -1.794 5.481 -1.836 1.00 96.19 106 LEU A CA 1
ATOM 789 C C . LEU A 1 106 ? -2.733 4.767 -2.809 1.00 96.19 106 LEU A C 1
ATOM 791 O O . LEU A 1 106 ? -3.604 4.007 -2.386 1.00 96.19 106 LEU A O 1
ATOM 795 N N . ALA A 1 107 ? -2.596 5.061 -4.102 1.00 96.25 107 ALA A N 1
ATOM 796 C CA . ALA A 1 107 ? -3.454 4.510 -5.143 1.00 96.25 107 ALA A CA 1
ATOM 797 C C . ALA A 1 107 ? -2.620 3.816 -6.220 1.00 96.25 107 ALA A C 1
ATOM 799 O O . ALA A 1 107 ? -1.772 4.442 -6.857 1.00 96.25 107 ALA A O 1
ATOM 800 N N . ALA A 1 108 ? -2.889 2.533 -6.438 1.00 95.94 108 ALA A N 1
ATOM 801 C CA . ALA A 1 108 ? -2.204 1.721 -7.431 1.00 95.94 108 ALA A CA 1
ATOM 802 C C . ALA A 1 108 ? -3.149 0.680 -8.024 1.00 95.94 108 ALA A C 1
ATOM 804 O O . ALA A 1 108 ? -3.990 0.123 -7.321 1.00 95.94 108 ALA A O 1
ATOM 805 N N . SER A 1 109 ? -2.977 0.390 -9.310 1.00 95.81 109 SER A N 1
ATOM 806 C CA . SER A 1 109 ? -3.682 -0.688 -9.998 1.00 95.81 109 SER A CA 1
ATOM 807 C C . SER A 1 109 ? -2.717 -1.427 -10.911 1.00 95.81 109 SER A C 1
ATOM 809 O O . SER A 1 109 ? -2.018 -0.786 -11.699 1.00 95.81 109 SER A O 1
ATOM 811 N N . ALA A 1 110 ? -2.702 -2.752 -10.842 1.00 95.38 110 ALA A N 1
ATOM 812 C CA . ALA A 1 110 ? -1.897 -3.587 -11.722 1.00 95.38 110 ALA A CA 1
ATOM 813 C C . ALA A 1 110 ? -2.602 -4.919 -11.991 1.00 95.38 110 ALA A C 1
ATOM 815 O O . ALA A 1 110 ? -3.264 -5.461 -11.108 1.00 95.38 110 ALA A O 1
ATOM 816 N N . GLY A 1 111 ? -2.401 -5.483 -13.184 1.00 95.75 111 GLY A N 1
ATOM 817 C CA . GLY A 1 111 ? -2.593 -6.921 -13.360 1.00 95.75 111 GLY A CA 1
ATOM 818 C C . GLY A 1 111 ? -1.560 -7.659 -12.509 1.00 95.75 111 GLY A C 1
ATOM 819 O O . GLY A 1 111 ? -0.410 -7.237 -12.441 1.00 95.75 111 GLY A O 1
ATOM 820 N N . CYS A 1 112 ? -1.961 -8.722 -11.833 1.00 95.12 112 CYS A N 1
ATOM 821 C CA . CYS A 1 112 ? -1.181 -9.404 -10.813 1.00 95.12 112 CYS A CA 1
ATOM 822 C C . CYS A 1 112 ? -1.164 -10.903 -11.112 1.00 95.12 112 CYS A C 1
ATOM 824 O O . CYS A 1 112 ? -2.211 -11.557 -11.141 1.00 95.12 112 CYS A O 1
ATOM 826 N N . ASP A 1 113 ? 0.027 -11.434 -11.380 1.00 94.94 113 ASP A N 1
ATOM 827 C CA . ASP A 1 113 ? 0.244 -12.882 -11.422 1.00 94.94 113 ASP A CA 1
ATOM 828 C C . ASP A 1 113 ? 0.514 -13.396 -9.998 1.00 94.94 113 ASP A C 1
ATOM 830 O O . ASP A 1 113 ? 0.670 -12.606 -9.063 1.00 94.94 113 ASP A O 1
ATOM 834 N N . TRP A 1 114 ? 0.553 -14.710 -9.801 1.00 94.44 114 TRP A N 1
ATOM 835 C CA . TRP A 1 114 ? 0.834 -15.296 -8.487 1.00 94.44 114 TRP A CA 1
ATOM 836 C C . TRP A 1 114 ? 1.465 -16.685 -8.599 1.00 94.44 114 TRP A C 1
ATOM 838 O O . TRP A 1 114 ? 1.422 -17.331 -9.651 1.00 94.44 114 TRP A O 1
ATOM 848 N N . ASP A 1 115 ? 2.021 -17.176 -7.490 1.00 93.75 115 ASP A N 1
ATOM 849 C CA . ASP A 1 115 ? 2.552 -18.537 -7.429 1.00 93.75 115 ASP A CA 1
ATOM 850 C C . ASP A 1 115 ? 1.423 -19.583 -7.496 1.00 93.75 115 ASP A C 1
ATOM 852 O O . ASP A 1 115 ? 0.649 -19.799 -6.556 1.00 93.75 115 ASP A O 1
ATOM 856 N N . ARG A 1 116 ? 1.349 -20.291 -8.627 1.00 90.31 116 ARG A N 1
ATOM 857 C CA . ARG A 1 116 ? 0.312 -21.298 -8.889 1.00 90.31 116 ARG A CA 1
ATOM 858 C C . ARG A 1 116 ? 0.447 -22.552 -8.043 1.00 90.31 116 ARG A C 1
ATOM 860 O O . ARG A 1 116 ? -0.554 -23.249 -7.857 1.00 90.31 116 ARG A O 1
ATOM 867 N N . TYR A 1 117 ? 1.627 -22.841 -7.499 1.00 90.94 117 TYR A N 1
ATOM 868 C CA . TYR A 1 117 ? 1.803 -23.982 -6.602 1.00 90.94 117 TYR A CA 1
ATOM 869 C C . TYR A 1 117 ? 1.019 -23.808 -5.298 1.00 90.94 117 TYR A C 1
ATOM 871 O O . TYR A 1 117 ? 0.587 -24.801 -4.710 1.00 90.94 117 TYR A O 1
ATOM 879 N N . LEU A 1 118 ? 0.749 -22.562 -4.897 1.00 90.12 118 LEU A N 1
ATOM 880 C CA . LEU A 1 118 ? -0.032 -22.241 -3.704 1.00 90.12 118 LEU A CA 1
ATOM 881 C C . LEU A 1 118 ? -1.547 -22.398 -3.902 1.00 90.12 118 LEU A C 1
ATOM 883 O O 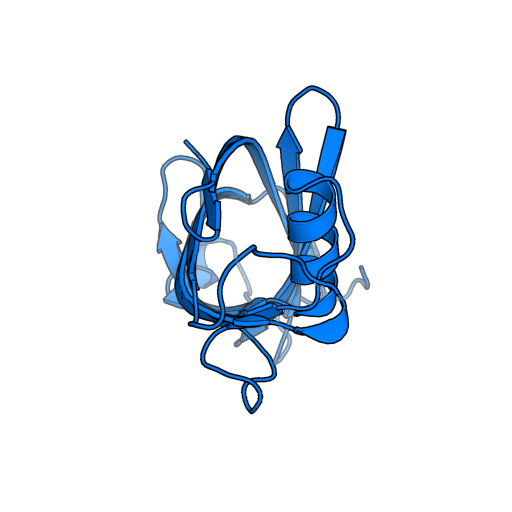. LEU A 1 118 ? -2.286 -22.358 -2.921 1.00 90.12 118 LEU A O 1
ATOM 887 N N . LYS A 1 119 ? -2.022 -22.593 -5.146 1.00 90.31 119 LYS A N 1
ATOM 888 C CA . LYS A 1 119 ? -3.456 -22.705 -5.491 1.00 90.31 119 LYS A CA 1
ATOM 889 C C . LYS A 1 119 ? -4.302 -21.589 -4.858 1.00 90.31 119 LYS A C 1
ATOM 891 O O . LYS A 1 119 ? -5.388 -21.830 -4.337 1.00 90.31 119 LYS A O 1
ATOM 896 N N . THR A 1 120 ? -3.776 -20.363 -4.864 1.00 92.06 120 THR A N 1
ATOM 897 C CA . THR A 1 120 ? -4.428 -19.209 -4.233 1.00 92.06 120 THR A CA 1
ATOM 898 C C . THR A 1 120 ? -5.790 -18.917 -4.863 1.00 92.06 120 THR A C 1
ATOM 900 O O . THR A 1 120 ? -6.757 -18.727 -4.123 1.00 92.06 120 THR A O 1
ATOM 903 N N . PHE A 1 121 ? -5.861 -18.940 -6.198 1.00 92.44 121 PHE A N 1
ATOM 904 C CA . PHE A 1 121 ? -7.071 -18.726 -6.995 1.00 92.44 121 PHE A CA 1
ATOM 905 C C . PHE A 1 121 ? -7.400 -19.966 -7.837 1.00 92.44 121 PHE A C 1
ATOM 907 O O . PHE A 1 121 ? -6.500 -20.694 -8.259 1.00 92.44 121 PHE A O 1
ATOM 914 N N . ASP A 1 122 ? -8.688 -20.173 -8.121 1.00 90.94 122 ASP A N 1
ATOM 915 C CA . ASP A 1 122 ? -9.216 -21.370 -8.801 1.00 90.94 122 ASP A CA 1
ATOM 916 C C . ASP A 1 122 ? -9.115 -21.311 -10.341 1.00 90.94 122 ASP A C 1
ATOM 918 O O . ASP A 1 122 ? -9.765 -22.073 -11.056 1.00 90.94 122 ASP A O 1
ATOM 922 N N . HIS A 1 123 ? -8.318 -20.387 -10.875 1.00 91.62 123 HIS A N 1
ATOM 923 C CA . HIS A 1 123 ? -8.139 -20.174 -12.310 1.00 91.62 123 HIS A CA 1
ATOM 924 C C . HIS A 1 123 ? -6.666 -19.951 -12.654 1.00 91.62 123 HIS A C 1
ATOM 926 O O . HIS A 1 123 ? -5.805 -19.945 -11.787 1.00 91.62 123 HIS A O 1
ATOM 932 N N . ASP A 1 124 ? -6.360 -19.764 -13.935 1.00 89.19 124 ASP A N 1
ATOM 933 C CA . ASP A 1 124 ? -5.002 -19.838 -14.478 1.00 89.19 124 ASP A CA 1
ATOM 934 C C . ASP A 1 124 ? -4.610 -18.572 -15.275 1.00 89.19 124 ASP A C 1
ATOM 936 O O . ASP A 1 124 ? -3.700 -18.583 -16.104 1.00 89.19 124 ASP A O 1
ATOM 940 N N . ARG A 1 125 ? -5.290 -17.457 -15.017 1.00 92.00 125 ARG A N 1
ATOM 941 C CA . ARG A 1 125 ? -5.045 -16.140 -15.623 1.00 92.00 125 ARG A CA 1
ATOM 942 C C . ARG A 1 125 ? -4.831 -15.064 -14.552 1.00 92.00 125 ARG A C 1
ATOM 944 O O . ARG A 1 125 ? -5.498 -15.180 -13.530 1.00 92.00 125 ARG A O 1
ATOM 951 N N . PRO A 1 126 ? -3.996 -14.032 -14.783 1.00 94.00 126 PRO A N 1
ATOM 952 C CA . PRO A 1 126 ? -3.773 -12.932 -13.837 1.00 94.00 126 PRO A CA 1
ATOM 953 C C . PRO A 1 126 ? -5.065 -12.328 -13.267 1.00 94.00 126 PRO A C 1
ATOM 955 O O . PRO A 1 126 ? -6.090 -12.287 -13.953 1.00 94.00 126 PRO A O 1
ATOM 958 N N . VAL A 1 127 ? -4.999 -11.841 -12.026 1.00 96.00 127 VAL A N 1
ATOM 959 C CA . VAL A 1 127 ? -6.077 -11.089 -11.358 1.00 96.00 127 VAL A CA 1
ATOM 960 C C . VAL A 1 127 ? -5.749 -9.603 -11.325 1.00 96.00 127 VAL A C 1
ATOM 962 O O . VAL A 1 127 ? -4.591 -9.225 -11.438 1.00 96.00 127 VAL A O 1
ATOM 965 N N . ASP A 1 128 ? -6.736 -8.744 -11.105 1.00 96.88 128 ASP A N 1
ATOM 966 C CA . ASP A 1 128 ? -6.445 -7.342 -10.804 1.00 96.88 128 ASP A CA 1
ATOM 967 C C . ASP A 1 128 ? -6.058 -7.177 -9.333 1.00 96.88 128 ASP A C 1
ATOM 969 O O . ASP A 1 128 ? -6.742 -7.691 -8.447 1.00 96.88 128 ASP A O 1
ATOM 973 N N . LEU A 1 129 ? -5.014 -6.399 -9.070 1.00 97.25 129 LEU A N 1
ATOM 974 C CA . LEU A 1 129 ? -4.706 -5.842 -7.759 1.00 97.25 129 LEU A CA 1
ATOM 975 C C . LEU A 1 129 ? -5.008 -4.344 -7.787 1.00 97.25 129 LEU A C 1
ATOM 977 O O . LEU A 1 129 ? -4.443 -3.615 -8.603 1.00 97.25 129 LEU A O 1
ATOM 981 N N . GLU A 1 130 ? -5.842 -3.876 -6.862 1.00 97.88 130 GLU A N 1
ATOM 982 C CA . GLU A 1 130 ? -6.042 -2.449 -6.611 1.00 97.88 130 GLU A CA 1
ATOM 983 C C . GLU A 1 130 ? -5.780 -2.123 -5.146 1.00 97.88 130 GLU A C 1
ATOM 985 O O . GLU A 1 130 ? -6.346 -2.738 -4.239 1.00 97.88 130 GLU A O 1
ATOM 990 N N . LEU A 1 131 ? -4.962 -1.099 -4.928 1.00 97.38 131 LEU A N 1
ATOM 991 C CA . LEU A 1 131 ? -4.790 -0.432 -3.649 1.00 97.38 131 LEU A CA 1
ATOM 992 C C . LEU A 1 131 ? -5.406 0.957 -3.771 1.00 97.38 131 LEU A C 1
ATOM 994 O O . LEU A 1 131 ? -5.111 1.689 -4.715 1.00 97.38 131 LEU A O 1
ATOM 998 N N . ASP A 1 132 ? -6.256 1.324 -2.823 1.00 97.62 132 ASP A N 1
ATOM 999 C CA . ASP A 1 132 ? -6.822 2.663 -2.736 1.00 97.62 132 ASP A CA 1
ATOM 1000 C C . ASP A 1 132 ? -6.969 3.039 -1.265 1.00 97.62 132 ASP A C 1
ATOM 1002 O O . ASP A 1 132 ? -8.012 2.825 -0.642 1.00 97.62 132 ASP A O 1
ATOM 1006 N N . ILE A 1 133 ? -5.871 3.519 -0.687 1.00 98.00 133 ILE A N 1
ATOM 1007 C CA . ILE A 1 133 ? -5.749 3.787 0.742 1.00 98.00 133 ILE A CA 1
ATOM 1008 C C . ILE A 1 133 ? -5.655 5.288 0.976 1.00 98.00 133 ILE A C 1
ATOM 1010 O O . ILE A 1 133 ? -4.777 5.959 0.446 1.00 98.00 133 ILE A O 1
ATOM 1014 N N . ASP A 1 134 ? -6.552 5.795 1.809 1.00 97.12 134 ASP A N 1
ATOM 1015 C CA . ASP A 1 134 ? -6.522 7.138 2.372 1.00 97.12 134 ASP A CA 1
ATOM 1016 C C . ASP A 1 134 ? -5.893 7.057 3.769 1.00 97.12 134 ASP A C 1
ATOM 1018 O O . ASP A 1 134 ? -6.484 6.462 4.675 1.00 97.12 134 ASP A O 1
ATOM 1022 N N . ALA A 1 135 ? -4.671 7.572 3.918 1.00 96.31 135 ALA A N 1
ATOM 1023 C CA . ALA A 1 135 ? -3.857 7.414 5.118 1.00 96.31 135 ALA A CA 1
ATOM 1024 C C . ALA A 1 135 ? -3.532 8.758 5.777 1.00 96.31 135 ALA A C 1
ATOM 1026 O O . ALA A 1 135 ? -3.177 9.733 5.108 1.00 96.31 135 ALA A O 1
ATOM 1027 N N . ALA A 1 136 ? -3.589 8.775 7.109 1.00 94.94 136 ALA A N 1
ATOM 1028 C CA . ALA A 1 136 ? -3.080 9.881 7.908 1.00 94.94 136 ALA A CA 1
ATOM 1029 C C . ALA A 1 136 ? -1.566 9.767 8.085 1.00 94.94 136 ALA A C 1
ATOM 1031 O O . ALA A 1 136 ? -1.071 8.717 8.488 1.00 94.94 136 ALA A O 1
ATOM 1032 N N . VAL A 1 137 ? -0.828 10.846 7.820 1.00 90.75 137 VAL A N 1
ATOM 1033 C CA . VAL A 1 137 ? 0.608 10.914 8.125 1.00 90.75 137 VAL A CA 1
ATOM 1034 C C . VAL A 1 137 ? 0.753 11.210 9.611 1.00 90.75 137 VAL A C 1
ATOM 1036 O O . VAL A 1 137 ? 0.451 12.320 10.049 1.00 90.75 137 VAL A O 1
ATOM 1039 N N . VAL A 1 138 ? 1.172 10.215 10.390 1.00 89.81 138 VAL A N 1
ATOM 1040 C CA . VAL A 1 138 ? 1.212 10.333 11.857 1.00 89.81 138 VAL A CA 1
ATOM 1041 C C . VAL A 1 138 ? 2.604 10.666 12.385 1.00 89.81 138 VAL A C 1
ATOM 1043 O O . VAL A 1 138 ? 2.710 11.279 13.446 1.00 89.81 138 VAL A O 1
ATOM 1046 N N . ALA A 1 139 ? 3.663 10.343 11.635 1.00 86.69 139 ALA A N 1
ATOM 1047 C CA . ALA A 1 139 ? 5.025 10.708 12.003 1.00 86.69 139 ALA A CA 1
ATOM 1048 C C . ALA A 1 139 ? 5.989 10.792 10.808 1.00 86.69 139 ALA A C 1
ATOM 1050 O O . ALA A 1 139 ? 5.869 10.061 9.824 1.00 86.69 139 ALA A O 1
ATOM 1051 N N . LEU A 1 140 ? 6.979 11.682 10.943 1.00 87.12 140 LEU A N 1
ATOM 1052 C CA . LEU A 1 140 ? 8.166 11.780 10.093 1.00 87.12 140 LEU A CA 1
ATOM 1053 C C . LEU A 1 140 ? 9.399 11.706 10.993 1.00 87.12 140 LEU A C 1
ATOM 1055 O O . LEU A 1 140 ? 9.620 12.597 11.817 1.00 87.12 140 LEU A O 1
ATOM 1059 N N . HIS A 1 141 ? 10.201 10.659 10.839 1.00 84.81 141 HIS A N 1
ATOM 1060 C CA . HIS A 1 141 ? 11.377 10.413 11.662 1.00 84.81 141 HIS A CA 1
ATOM 1061 C C . HIS A 1 141 ? 12.666 10.680 10.866 1.00 84.81 141 HIS A C 1
ATOM 1063 O O . HIS A 1 141 ? 13.149 9.803 10.142 1.00 84.81 141 HIS A O 1
ATOM 1069 N N . PRO A 1 142 ? 13.264 11.883 10.967 1.00 75.38 142 PRO A N 1
ATOM 1070 C CA . PRO A 1 142 ? 14.562 12.146 10.357 1.00 75.38 142 PRO A CA 1
ATOM 1071 C C . PRO A 1 142 ? 15.658 11.357 11.088 1.00 75.38 142 PRO A C 1
ATOM 1073 O O . PRO A 1 142 ? 15.843 11.510 12.292 1.00 75.38 142 PRO A O 1
ATOM 1076 N N . GLY A 1 143 ? 16.397 10.522 10.352 1.00 63.66 143 GLY A N 1
ATOM 1077 C CA . GLY A 1 143 ? 17.582 9.816 10.861 1.00 63.66 143 GLY A CA 1
ATOM 1078 C C . GLY A 1 143 ? 17.342 8.602 11.772 1.00 63.66 143 GLY A C 1
ATOM 1079 O O . GLY A 1 143 ? 18.324 8.025 12.231 1.00 63.66 143 GLY A O 1
ATOM 1080 N N . ASN A 1 144 ? 16.094 8.186 12.008 1.00 67.31 144 ASN A N 1
ATOM 1081 C CA . ASN A 1 144 ? 15.785 6.970 12.775 1.00 67.31 144 ASN A CA 1
ATOM 1082 C C . ASN A 1 144 ? 15.525 5.772 11.851 1.00 67.31 144 ASN A C 1
ATOM 1084 O O . ASN A 1 144 ? 15.002 5.967 10.754 1.00 67.31 144 ASN A O 1
ATOM 1088 N N . LEU A 1 145 ? 15.857 4.570 12.341 1.00 58.88 145 LEU A N 1
ATOM 1089 C CA . LEU A 1 145 ? 15.487 3.279 11.743 1.00 58.88 145 LEU A CA 1
ATOM 1090 C C . LEU A 1 145 ? 14.038 2.895 12.118 1.00 58.88 145 LEU A C 1
ATOM 1092 O O . LEU A 1 145 ? 13.613 3.280 13.214 1.00 58.88 145 LEU A O 1
ATOM 1096 N N . PRO A 1 146 ? 13.314 2.174 11.237 1.00 57.00 146 PRO A N 1
ATOM 1097 C CA . PRO A 1 146 ? 12.023 1.556 11.549 1.00 57.00 146 PRO A CA 1
ATOM 1098 C C . PRO A 1 146 ? 12.114 0.437 12.596 1.00 57.00 146 PRO A C 1
ATOM 1100 O O . PRO A 1 146 ? 13.195 -0.187 12.732 1.00 57.00 146 PRO A O 1
#

pLDDT: mean 92.25, std 6.93, range [57.0, 98.19]

Secondary structure (DSSP, 8-state):
-EEEEETTEEEEESEEEEEEEEETSSSEEEEEEEEETTEEEEEEEEEESPPSSGGGGTT-EEEEEHHHHHHHHHHHHTS---EEETSTT--EEEEE-EE-SSSEEEEEEEEEEE-GGGT-SSSSS-EEEEEEEEEEEEEEEET---

Sequence (146 aa):
MSRIRIGDHTWTFDAASLELYHCMSSEADWNLALVRAGATLWLAGTVVPGPRSPEALLGAEVSVDLRSLDEVAGALLGRHVTLYPGGQDVCALRFRLAASPGGVRLAASAGCDWDRYLKTFDHDRPVDLELDIDAAVVALHPGNLP

Organism: NCBI:txid54

Radius of gyration: 15.02 Å; chains: 1; bounding box: 31×42×31 Å

Foldseek 3Di:
DWWKDWFPDIDDFPAKAKEWAQAPAQKIKMWIWTHDPNDTQIWIWIWGRRHPDLVSLAFIKIWTQQVSVQRVVCVRLVFGWRKDFQDPVHRTFMDGWHQDPQRIWDWGKGFIDIDCVRVSDVDDGTGIIITTGRYHHPYYHHPDDD